Protein AF-A0AA43RI84-F1 (afdb_monomer)

Structure (mmCIF, N/CA/C/O backbone):
data_AF-A0AA43RI84-F1
#
_entry.id   AF-A0AA43RI84-F1
#
loop_
_atom_site.group_PDB
_atom_site.id
_atom_site.type_symbol
_atom_site.label_atom_id
_atom_site.label_alt_id
_atom_site.label_comp_id
_atom_site.label_asym_id
_atom_site.label_entity_id
_atom_site.label_seq_id
_atom_site.pdbx_PDB_ins_code
_atom_site.Cartn_x
_atom_site.Cartn_y
_atom_site.Cartn_z
_atom_site.occupancy
_atom_site.B_iso_or_equiv
_atom_site.auth_seq_id
_atom_site.auth_comp_id
_atom_site.auth_asym_id
_atom_site.auth_atom_id
_atom_site.pdbx_PDB_model_num
ATOM 1 N N . MET A 1 1 ? 3.627 -1.788 -40.029 1.00 39.25 1 MET A N 1
ATOM 2 C CA . MET A 1 1 ? 4.077 -0.434 -39.640 1.00 39.25 1 MET A CA 1
ATOM 3 C C . MET A 1 1 ? 4.377 -0.479 -38.153 1.00 39.25 1 MET A C 1
ATOM 5 O O . MET A 1 1 ? 3.466 -0.593 -37.350 1.00 39.25 1 MET A O 1
ATOM 9 N N . SER A 1 2 ? 5.664 -0.579 -37.826 1.00 38.97 2 SER A N 1
ATOM 10 C CA . SER A 1 2 ? 6.183 -0.839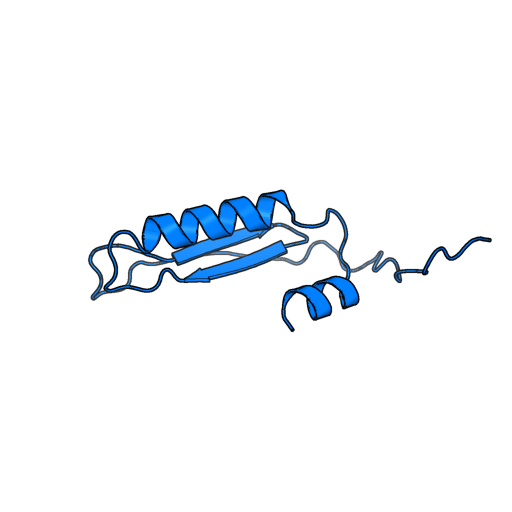 -36.482 1.00 38.97 2 SER A CA 1
ATOM 11 C C . SER A 1 2 ? 6.322 0.477 -35.722 1.00 38.97 2 SER A C 1
ATOM 13 O O . SER A 1 2 ? 7.005 1.381 -36.198 1.00 38.97 2 SER A O 1
ATOM 15 N N . LYS A 1 3 ? 5.698 0.584 -34.549 1.00 44.34 3 LYS A N 1
ATOM 16 C CA . LYS A 1 3 ? 6.070 1.570 -33.530 1.00 44.34 3 LYS A CA 1
ATOM 17 C C . LYS A 1 3 ? 6.403 0.813 -32.247 1.00 44.34 3 LYS A C 1
ATOM 19 O O . LYS A 1 3 ? 5.615 0.771 -31.316 1.00 44.34 3 LYS A O 1
ATOM 24 N N . HIS A 1 4 ? 7.569 0.173 -32.233 1.00 41.78 4 HIS A N 1
ATOM 25 C CA . HIS A 1 4 ? 8.201 -0.240 -30.983 1.00 41.78 4 HIS A CA 1
ATOM 26 C C . HIS A 1 4 ? 8.783 1.022 -30.342 1.00 41.78 4 HIS A C 1
ATOM 28 O O . HIS A 1 4 ? 9.860 1.480 -30.730 1.00 41.78 4 HIS A O 1
ATOM 34 N N . SER A 1 5 ? 8.018 1.627 -29.429 1.00 40.09 5 SER A N 1
ATOM 35 C CA . SER A 1 5 ? 8.516 2.698 -28.569 1.00 40.09 5 SER A CA 1
ATOM 36 C C . SER A 1 5 ? 9.666 2.135 -27.739 1.00 40.09 5 SER A C 1
ATOM 38 O O . SER A 1 5 ? 9.502 1.148 -27.017 1.00 40.09 5 SER A O 1
ATOM 40 N N . LYS A 1 6 ? 10.856 2.712 -27.913 1.00 48.59 6 LYS A N 1
ATOM 41 C CA . LYS A 1 6 ? 12.050 2.366 -27.144 1.00 48.59 6 LYS A CA 1
ATOM 42 C C . LYS A 1 6 ? 11.879 2.938 -25.738 1.00 48.59 6 LYS A C 1
ATOM 44 O O . LYS A 1 6 ? 12.398 4.013 -25.457 1.00 48.59 6 LYS A O 1
ATOM 49 N N . HIS A 1 7 ? 11.168 2.220 -24.873 1.00 48.53 7 HIS A N 1
ATOM 50 C CA . HIS A 1 7 ? 11.254 2.441 -23.434 1.00 48.53 7 HIS A CA 1
ATOM 51 C C . HIS A 1 7 ? 12.714 2.190 -23.072 1.00 48.53 7 HIS A C 1
ATOM 53 O O . HIS A 1 7 ? 13.262 1.116 -23.343 1.00 48.53 7 HIS A O 1
ATOM 59 N N . ALA A 1 8 ? 13.400 3.242 -22.633 1.00 47.25 8 ALA A N 1
ATOM 60 C CA . ALA A 1 8 ? 14.808 3.168 -22.305 1.00 47.25 8 ALA A CA 1
ATOM 61 C C . ALA A 1 8 ? 14.966 2.109 -21.214 1.00 47.25 8 ALA A C 1
ATOM 63 O O . ALA A 1 8 ? 14.571 2.327 -20.074 1.00 47.25 8 ALA A O 1
ATOM 64 N N . LYS A 1 9 ? 15.508 0.945 -21.584 1.00 48.28 9 LYS A N 1
ATOM 65 C CA . LYS A 1 9 ? 15.822 -0.134 -20.654 1.00 48.28 9 LYS A CA 1
ATOM 66 C C . LYS A 1 9 ? 16.743 0.473 -19.601 1.00 48.28 9 LYS A C 1
ATOM 68 O O . LYS A 1 9 ? 17.908 0.741 -19.901 1.00 48.28 9 LYS A O 1
ATOM 73 N N . ILE A 1 10 ? 16.237 0.741 -18.398 1.00 55.12 10 ILE A N 1
ATOM 74 C CA . ILE A 1 10 ? 17.058 1.188 -17.268 1.00 55.12 10 ILE A CA 1
ATOM 75 C C . ILE A 1 10 ? 17.846 -0.043 -16.812 1.00 55.12 10 ILE A C 1
ATOM 77 O O . ILE A 1 10 ? 17.560 -0.677 -15.807 1.00 55.12 10 ILE A O 1
ATOM 81 N N . SER A 1 11 ? 18.808 -0.470 -17.627 1.00 51.06 11 SER A N 1
ATOM 82 C CA . SER A 1 11 ? 19.440 -1.782 -17.529 1.00 51.06 11 SER A CA 1
ATOM 83 C C . SER A 1 11 ? 20.592 -1.821 -16.527 1.00 51.06 11 SER A C 1
ATOM 85 O O . SER A 1 11 ? 21.437 -2.712 -16.625 1.00 51.06 11 SER A O 1
ATOM 87 N N . ARG A 1 12 ? 20.720 -0.836 -15.622 1.00 51.00 12 ARG A N 1
ATOM 88 C CA . ARG A 1 12 ? 21.874 -0.789 -14.709 1.00 51.00 12 ARG A CA 1
ATOM 89 C C . ARG A 1 12 ? 21.775 0.135 -13.493 1.00 51.00 12 ARG A C 1
ATOM 91 O O . ARG A 1 12 ? 22.772 0.735 -13.106 1.00 51.00 12 ARG A O 1
ATOM 98 N N . LEU A 1 13 ? 20.621 0.217 -12.850 1.00 59.78 13 LEU A N 1
ATOM 99 C CA . LEU A 1 13 ? 20.617 0.482 -11.411 1.00 59.78 13 LEU A CA 1
ATOM 100 C C . LEU A 1 13 ? 20.439 -0.896 -10.773 1.00 59.78 13 LEU A C 1
ATOM 102 O O . LEU A 1 13 ? 19.524 -1.618 -11.157 1.00 59.78 13 LEU A O 1
ATOM 106 N N . GLY A 1 14 ? 21.375 -1.328 -9.921 1.00 65.94 14 GLY A N 1
ATOM 107 C CA . GLY A 1 14 ? 21.192 -2.573 -9.164 1.00 65.94 14 GLY A CA 1
ATOM 108 C C . GLY A 1 14 ? 19.864 -2.534 -8.404 1.00 65.94 14 GLY A C 1
ATOM 109 O O . GLY A 1 14 ? 19.312 -1.446 -8.224 1.00 65.94 14 GLY A O 1
ATOM 110 N N . GLU A 1 15 ? 19.341 -3.693 -7.985 1.00 72.38 15 GLU A N 1
ATOM 111 C CA . GLU A 1 15 ? 18.102 -3.706 -7.198 1.00 72.38 15 GLU A CA 1
ATOM 112 C C . GLU A 1 15 ? 18.220 -2.692 -6.049 1.00 72.38 15 GLU A C 1
ATOM 114 O O . GLU A 1 15 ? 19.208 -2.732 -5.305 1.00 72.38 15 GLU A O 1
ATOM 119 N N . PRO A 1 16 ? 17.294 -1.720 -5.950 1.00 80.56 16 PRO A N 1
ATOM 120 C CA . PRO A 1 16 ? 17.403 -0.689 -4.938 1.00 80.56 16 PRO A CA 1
ATOM 121 C C . PRO A 1 16 ? 17.329 -1.363 -3.572 1.00 80.56 16 PRO A C 1
ATOM 123 O O . PRO A 1 16 ? 16.437 -2.170 -3.321 1.00 80.56 16 PRO A O 1
ATOM 126 N N . ASN A 1 17 ? 18.253 -1.029 -2.673 1.00 89.81 17 ASN A N 1
ATOM 127 C CA . ASN A 1 17 ? 18.109 -1.442 -1.284 1.00 89.81 17 ASN A CA 1
ATOM 128 C C . ASN A 1 17 ? 16.843 -0.790 -0.729 1.00 89.81 17 ASN A C 1
ATOM 130 O O . ASN A 1 17 ? 16.746 0.437 -0.681 1.00 89.81 17 ASN A O 1
ATOM 134 N N . PHE A 1 18 ? 15.888 -1.610 -0.305 1.00 91.94 18 PHE A N 1
ATOM 135 C CA . PHE A 1 18 ? 14.640 -1.148 0.280 1.00 91.94 18 PHE A CA 1
ATOM 136 C C . PHE A 1 18 ? 14.398 -1.823 1.629 1.00 91.94 18 PHE A C 1
ATOM 138 O O . PHE A 1 18 ? 14.870 -2.925 1.904 1.00 91.94 18 PHE A O 1
ATOM 145 N N . GLY A 1 19 ? 13.638 -1.139 2.474 1.00 94.44 19 GLY A N 1
ATOM 146 C CA . GLY A 1 19 ? 13.102 -1.670 3.717 1.00 94.44 19 GLY A CA 1
ATOM 147 C C . GLY A 1 19 ? 11.654 -1.227 3.850 1.00 94.44 19 GLY A C 1
ATOM 148 O O . GLY A 1 19 ? 11.257 -0.213 3.279 1.00 94.44 19 GLY A O 1
ATOM 149 N N . SER A 1 20 ? 10.858 -1.990 4.589 1.00 95.38 20 SER A N 1
ATOM 150 C CA . SER A 1 20 ? 9.480 -1.620 4.891 1.00 95.38 20 SER A CA 1
ATOM 151 C C . SER A 1 20 ? 9.175 -1.889 6.356 1.00 95.38 20 SER A C 1
ATOM 153 O O . SER A 1 20 ? 9.742 -2.791 6.976 1.00 95.38 20 SER A O 1
ATOM 155 N N . ARG A 1 21 ? 8.308 -1.056 6.921 1.00 96.62 21 ARG A N 1
ATOM 156 C CA . ARG A 1 21 ? 7.750 -1.205 8.260 1.00 96.62 21 ARG A CA 1
ATOM 157 C C . ARG A 1 21 ? 6.421 -0.467 8.283 1.00 96.62 21 ARG A C 1
ATOM 159 O O . ARG A 1 21 ? 6.325 0.624 7.734 1.00 96.62 21 ARG A O 1
ATOM 166 N N . THR A 1 22 ? 5.441 -1.049 8.954 1.00 96.25 22 THR A N 1
ATOM 167 C CA . THR A 1 22 ? 4.198 -0.374 9.327 1.00 96.25 22 THR A CA 1
ATOM 168 C C . THR A 1 22 ? 3.993 -0.516 10.835 1.00 96.25 22 THR A C 1
ATOM 170 O O . THR A 1 22 ? 4.565 -1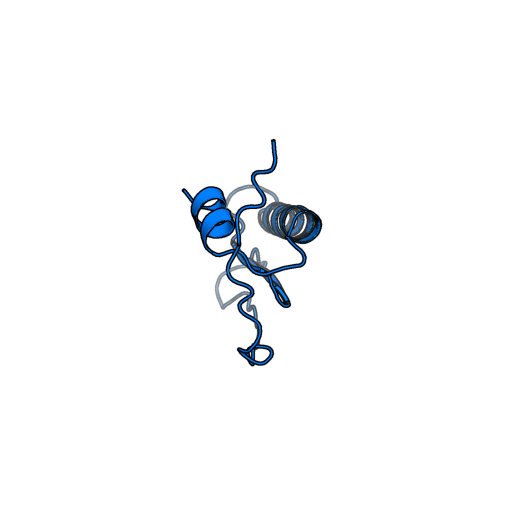.417 11.458 1.00 96.25 22 THR A O 1
ATOM 173 N N . ASP A 1 23 ? 3.266 0.418 11.435 1.00 96.19 23 ASP A N 1
ATOM 174 C CA . ASP A 1 23 ? 3.032 0.497 12.872 1.00 96.19 23 ASP A CA 1
ATOM 175 C C . ASP A 1 23 ? 1.661 1.136 13.115 1.00 96.19 23 ASP A C 1
ATOM 177 O O . ASP A 1 23 ? 1.336 2.160 12.524 1.00 96.19 23 ASP A O 1
ATOM 181 N N . ILE A 1 24 ? 0.873 0.545 14.008 1.00 95.12 24 ILE A N 1
ATOM 182 C CA . ILE A 1 24 ? -0.453 1.048 14.391 1.00 95.12 24 ILE A CA 1
ATOM 183 C C . ILE A 1 24 ? -0.401 2.430 15.069 1.00 95.12 24 ILE A C 1
ATOM 185 O O . ILE A 1 24 ? -1.376 3.189 15.066 1.00 95.12 24 ILE A O 1
ATOM 189 N N . GLY A 1 25 ? 0.738 2.780 15.667 1.00 94.44 25 GLY A N 1
ATOM 190 C CA . GLY A 1 25 ? 0.884 3.970 16.486 1.00 94.44 25 GLY A CA 1
ATOM 191 C C . GLY A 1 25 ? 0.267 3.804 17.877 1.00 94.44 25 GLY A C 1
ATOM 192 O O . GLY A 1 25 ? 0.114 2.707 18.401 1.00 94.44 25 GLY A O 1
ATOM 193 N N . ARG A 1 26 ? -0.035 4.928 18.537 1.00 95.25 26 ARG A N 1
ATOM 194 C CA . ARG A 1 26 ? -0.426 4.952 19.965 1.00 95.25 26 ARG A CA 1
ATOM 195 C C . ARG A 1 26 ? -1.910 5.208 20.225 1.00 95.25 26 ARG A C 1
ATOM 197 O O . ARG A 1 26 ? -2.316 5.210 21.380 1.00 95.25 26 ARG A O 1
ATOM 204 N N . VAL A 1 27 ? -2.673 5.528 19.181 1.00 93.06 27 VAL A N 1
ATOM 205 C CA . VAL A 1 27 ? -4.036 6.078 19.304 1.00 93.06 27 VAL A CA 1
ATOM 206 C C . VAL A 1 27 ? -5.077 5.195 18.626 1.00 93.06 27 VAL A C 1
ATOM 208 O O . VAL A 1 27 ? -6.184 5.081 19.139 1.00 93.06 27 VAL A O 1
ATOM 211 N N . ARG A 1 28 ? -4.744 4.584 17.482 1.00 88.62 28 ARG A N 1
ATOM 212 C CA . ARG A 1 28 ? -5.676 3.722 16.750 1.00 88.62 28 ARG A CA 1
ATOM 213 C C . ARG A 1 28 ? -5.772 2.344 17.399 1.00 88.62 28 ARG A C 1
ATOM 215 O O . ARG A 1 28 ? -4.802 1.858 17.974 1.00 88.62 28 ARG A O 1
ATOM 222 N N . GLU A 1 29 ? -6.938 1.718 17.267 1.00 89.12 29 GLU A N 1
ATOM 223 C CA . GLU A 1 29 ? -7.173 0.338 17.713 1.00 89.12 29 GLU A CA 1
ATOM 224 C C . GLU A 1 29 ? -6.673 -0.692 16.699 1.00 89.12 29 GLU A C 1
ATOM 226 O O . GLU A 1 29 ? -6.231 -1.776 17.089 1.00 89.12 29 GLU A O 1
ATOM 231 N N . HIS A 1 30 ? -6.688 -0.342 15.408 1.00 89.94 30 HIS A N 1
ATOM 232 C CA . HIS A 1 30 ? -6.238 -1.185 14.301 1.00 89.94 30 HIS A CA 1
ATOM 233 C C . HIS A 1 30 ? -5.327 -0.401 13.352 1.00 89.94 30 HIS A C 1
ATOM 235 O O . HIS A 1 30 ? -5.400 0.827 13.266 1.00 89.94 30 HIS A O 1
ATOM 241 N N . ASN A 1 31 ? -4.441 -1.126 12.669 1.00 93.31 31 ASN A N 1
ATOM 242 C CA . ASN A 1 31 ? -3.607 -0.564 11.617 1.00 93.31 31 ASN A CA 1
ATOM 243 C C . ASN A 1 31 ? -4.337 -0.704 10.280 1.00 93.31 31 ASN A C 1
ATOM 245 O O . ASN A 1 31 ? -4.631 -1.822 9.863 1.00 93.31 31 ASN A O 1
ATOM 249 N N . GLU A 1 32 ? -4.620 0.421 9.637 1.00 95.00 32 GLU A N 1
ATOM 250 C CA . GLU A 1 32 ? -5.318 0.479 8.351 1.00 95.00 32 GLU A CA 1
ATOM 251 C C . GLU A 1 32 ? -4.336 0.660 7.180 1.00 95.00 32 GLU A C 1
ATOM 253 O O . GLU A 1 32 ? -4.763 0.785 6.035 1.00 95.00 32 GLU A O 1
ATOM 258 N N . ASP A 1 33 ? -3.026 0.613 7.442 1.00 95.56 33 ASP A N 1
ATOM 259 C CA . ASP A 1 33 ? -1.983 0.699 6.425 1.00 95.56 33 ASP A CA 1
ATOM 260 C C . ASP A 1 33 ? -1.686 -0.673 5.799 1.00 95.56 33 ASP A C 1
ATOM 262 O O . ASP A 1 33 ? -1.456 -1.668 6.490 1.00 95.56 33 ASP A O 1
ATOM 266 N N . SER A 1 34 ? -1.560 -0.700 4.474 1.00 97.06 34 SER A N 1
ATOM 267 C CA . SER A 1 34 ? -1.004 -1.818 3.706 1.00 97.06 34 SER A CA 1
ATOM 268 C C . SER A 1 34 ? 0.154 -1.342 2.828 1.00 97.06 34 SER A C 1
ATOM 270 O O . SER A 1 34 ? 0.224 -0.176 2.442 1.00 97.06 34 SER A O 1
ATOM 272 N N . LEU A 1 35 ? 1.090 -2.235 2.494 1.00 97.44 35 LEU A N 1
ATOM 273 C CA . LEU A 1 35 ? 2.266 -1.885 1.693 1.00 97.44 35 LEU A CA 1
ATOM 274 C C . LEU A 1 35 ? 2.619 -2.953 0.660 1.00 97.44 35 LEU A C 1
ATOM 276 O O . LEU A 1 35 ? 2.443 -4.148 0.884 1.00 97.44 35 LEU A O 1
ATOM 280 N N . VAL A 1 36 ? 3.185 -2.501 -0.456 1.00 96.12 36 VAL A N 1
ATOM 281 C CA . VAL A 1 36 ? 3.918 -3.328 -1.416 1.00 96.12 36 VAL A CA 1
ATOM 282 C C . VAL A 1 36 ? 5.344 -2.801 -1.438 1.00 96.12 36 VAL A C 1
ATOM 284 O O . VAL A 1 36 ? 5.570 -1.629 -1.726 1.00 96.12 36 VAL A O 1
ATOM 287 N N . ALA A 1 37 ? 6.310 -3.653 -1.108 1.00 94.31 37 ALA A N 1
ATOM 288 C CA . ALA A 1 37 ? 7.726 -3.308 -1.119 1.00 94.31 37 ALA A CA 1
ATOM 289 C C . ALA A 1 37 ? 8.488 -4.361 -1.925 1.00 94.31 37 ALA A C 1
ATOM 291 O O . ALA A 1 37 ? 9.129 -5.245 -1.360 1.00 94.31 37 ALA A O 1
ATOM 292 N N . LYS A 1 38 ? 8.344 -4.326 -3.253 1.00 90.38 38 LYS A N 1
ATOM 293 C CA . LYS A 1 38 ? 8.998 -5.274 -4.159 1.00 90.38 38 LYS A CA 1
ATOM 294 C C . LYS A 1 38 ? 9.190 -4.642 -5.536 1.00 90.38 38 LYS A C 1
ATOM 296 O O . LYS A 1 38 ? 8.220 -4.234 -6.155 1.00 90.38 38 LYS A O 1
ATOM 301 N N . ASN A 1 39 ? 10.416 -4.656 -6.056 1.00 87.88 39 ASN A N 1
ATOM 302 C CA . ASN A 1 39 ? 10.722 -4.192 -7.414 1.00 87.88 39 ASN A CA 1
ATOM 303 C C . ASN A 1 39 ? 9.764 -4.835 -8.451 1.00 87.88 39 ASN A C 1
ATOM 305 O O . ASN A 1 39 ? 9.592 -6.060 -8.401 1.00 87.88 39 ASN A O 1
ATOM 309 N N . PRO A 1 40 ? 9.140 -4.067 -9.368 1.00 89.50 40 PRO A N 1
ATOM 310 C CA . PRO A 1 40 ? 9.264 -2.614 -9.583 1.00 89.50 40 PRO A CA 1
ATOM 311 C C . PRO A 1 40 ? 8.273 -1.721 -8.833 1.00 89.50 40 PRO A C 1
ATOM 313 O O . PRO A 1 40 ? 8.342 -0.500 -8.971 1.00 89.50 40 PRO A O 1
ATOM 316 N N . LEU A 1 41 ? 7.376 -2.285 -8.026 1.00 90.00 41 LEU A N 1
ATOM 317 C CA . LEU A 1 41 ? 6.336 -1.536 -7.330 1.00 90.00 41 LEU A CA 1
ATOM 318 C C . LEU A 1 41 ? 6.657 -1.323 -5.844 1.00 90.00 41 LEU A C 1
ATOM 320 O O . LEU A 1 41 ? 6.732 -2.253 -5.039 1.00 90.00 41 LEU A O 1
ATOM 324 N N . TYR A 1 42 ? 6.736 -0.055 -5.458 1.00 92.88 42 TYR A N 1
ATOM 325 C CA . TYR A 1 42 ? 6.822 0.367 -4.065 1.00 92.88 42 TYR A CA 1
ATOM 326 C C . TYR A 1 42 ? 5.657 1.309 -3.778 1.00 92.88 42 TYR A C 1
ATOM 328 O O . TYR A 1 42 ? 5.592 2.392 -4.355 1.00 92.88 42 TYR A O 1
ATOM 336 N N . ALA A 1 43 ? 4.717 0.886 -2.934 1.00 94.12 43 ALA A N 1
ATOM 337 C CA . ALA A 1 43 ? 3.476 1.616 -2.693 1.00 94.12 43 ALA A CA 1
ATOM 338 C C . ALA A 1 43 ? 2.973 1.434 -1.256 1.00 94.12 43 ALA A C 1
ATOM 340 O O . ALA A 1 43 ? 3.160 0.378 -0.649 1.00 94.12 43 ALA A O 1
ATOM 341 N N . VAL A 1 44 ? 2.307 2.468 -0.741 1.00 96.25 44 VAL A N 1
ATOM 342 C CA . VAL A 1 44 ? 1.612 2.477 0.552 1.00 96.25 44 VAL A CA 1
ATOM 343 C C . VAL A 1 44 ? 0.138 2.762 0.295 1.00 96.25 44 VAL A C 1
ATOM 345 O O . VAL A 1 44 ? -0.197 3.600 -0.540 1.00 96.25 44 VAL A O 1
ATOM 348 N N . PHE A 1 45 ? -0.724 2.052 1.011 1.00 95.69 45 PHE A N 1
ATOM 349 C CA . PHE A 1 45 ? -2.173 2.133 0.916 1.00 95.69 45 PHE A CA 1
ATOM 350 C C . PHE A 1 45 ? -2.707 2.467 2.310 1.00 95.69 45 PHE A C 1
ATOM 352 O O . PHE A 1 45 ? -2.610 1.634 3.205 1.00 95.69 45 PHE A O 1
ATOM 359 N N . ASP A 1 46 ? -3.227 3.680 2.489 1.00 94.06 46 ASP A N 1
ATOM 360 C CA . ASP A 1 46 ? -3.796 4.171 3.753 1.00 94.06 46 ASP A CA 1
ATOM 361 C C . ASP A 1 46 ? -5.320 3.991 3.712 1.00 94.06 46 ASP A C 1
ATOM 363 O O . ASP A 1 46 ? -6.009 4.563 2.858 1.00 94.06 46 ASP A O 1
ATOM 367 N N . GLY A 1 47 ? -5.838 3.122 4.578 1.00 92.69 47 GLY A N 1
ATOM 368 C CA . GLY A 1 47 ? -7.269 2.931 4.747 1.00 92.69 47 GLY A CA 1
ATOM 369 C C . GLY A 1 47 ? -7.888 4.134 5.453 1.00 92.69 47 GLY A C 1
ATOM 370 O O . GLY A 1 47 ? -7.492 4.501 6.553 1.00 92.69 47 GLY A O 1
ATOM 371 N N . MET A 1 48 ? -8.898 4.748 4.836 1.00 82.69 48 MET A N 1
ATOM 372 C CA . MET A 1 48 ? -9.547 5.929 5.407 1.00 82.69 48 MET A CA 1
ATOM 373 C C . MET A 1 48 ? -10.334 5.559 6.677 1.00 82.69 48 MET A C 1
ATOM 375 O O . MET A 1 48 ? -11.462 5.068 6.593 1.00 82.69 48 MET A O 1
ATOM 379 N N . GLY A 1 49 ? -9.748 5.809 7.848 1.00 70.75 49 GLY A N 1
ATOM 380 C CA . GLY A 1 49 ? -10.388 5.552 9.137 1.00 70.75 49 GLY A CA 1
ATOM 381 C C . GLY A 1 49 ? -11.721 6.284 9.333 1.00 70.75 49 GLY A C 1
ATOM 382 O O . GLY A 1 49 ? -11.987 7.333 8.744 1.00 70.75 49 GLY A O 1
ATOM 383 N N . GLY A 1 50 ? -12.584 5.730 10.187 1.00 66.44 50 GLY A N 1
ATOM 384 C CA . GLY A 1 50 ? -13.922 6.272 10.471 1.00 66.44 50 GLY A CA 1
ATOM 385 C C . GLY A 1 50 ? -15.044 5.724 9.578 1.00 66.44 50 GLY A C 1
ATOM 386 O O . GLY A 1 50 ? -16.217 5.943 9.879 1.00 66.44 50 GLY A O 1
ATOM 3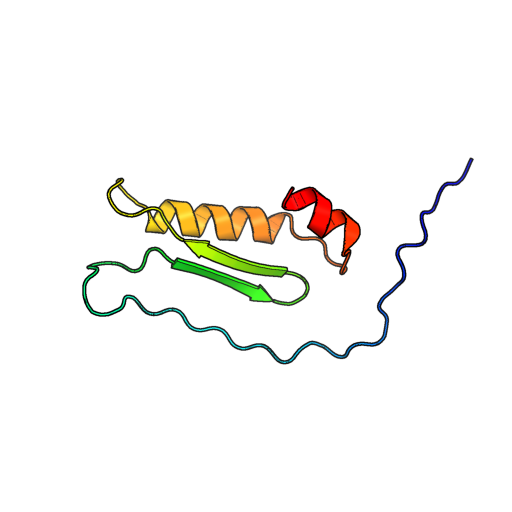87 N N . HIS A 1 51 ? -14.707 4.958 8.538 1.00 61.53 51 HIS A N 1
ATOM 388 C CA . HIS A 1 51 ? -15.625 4.058 7.838 1.00 61.53 51 HIS A CA 1
ATOM 389 C C . HIS A 1 51 ? -15.376 2.612 8.289 1.00 61.53 51 HIS A C 1
ATOM 391 O O . HIS A 1 51 ? -14.276 2.273 8.715 1.00 61.53 51 HIS A O 1
ATOM 397 N N . ALA A 1 52 ? -16.393 1.747 8.231 1.00 67.69 52 ALA A N 1
ATOM 398 C CA . ALA A 1 52 ? -16.198 0.338 8.559 1.00 67.69 52 ALA A CA 1
ATOM 399 C C . ALA A 1 52 ? -15.177 -0.290 7.591 1.00 67.69 52 ALA A C 1
ATOM 401 O O . ALA A 1 52 ? -15.368 -0.212 6.377 1.00 67.69 52 ALA A O 1
ATOM 402 N N . ALA A 1 53 ? -14.158 -0.948 8.149 1.00 82.94 53 ALA A N 1
ATOM 403 C CA . ALA A 1 53 ? -13.192 -1.791 7.449 1.00 82.94 53 ALA A CA 1
ATOM 404 C C . ALA A 1 53 ? -12.143 -1.065 6.569 1.00 82.94 53 ALA A C 1
ATOM 406 O O . ALA A 1 53 ? -11.877 -1.489 5.438 1.00 82.94 53 ALA A O 1
ATOM 407 N N . GLY A 1 54 ? -11.531 0.018 7.067 1.00 89.06 54 GLY A N 1
ATOM 408 C CA . GLY 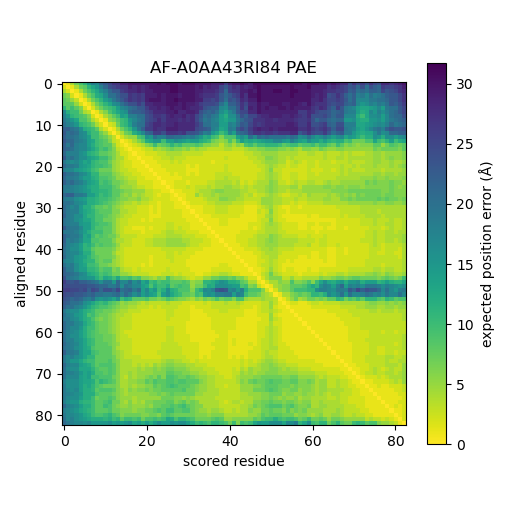A 1 54 ? -10.427 0.708 6.383 1.00 89.06 54 GLY A CA 1
ATOM 409 C C . GLY A 1 54 ? -9.222 -0.205 6.119 1.00 89.06 54 GLY A C 1
ATOM 410 O O . GLY A 1 54 ? -8.618 -0.145 5.048 1.00 89.06 54 GLY A O 1
ATOM 411 N N . GLU A 1 55 ? -8.953 -1.135 7.032 1.00 91.69 55 GLU A N 1
ATOM 412 C CA . GLU A 1 55 ? -7.948 -2.189 6.899 1.00 91.69 55 GLU A CA 1
ATOM 413 C C . GLU A 1 55 ? -8.243 -3.143 5.735 1.00 91.69 55 GLU A C 1
ATOM 415 O O . GLU A 1 55 ? -7.342 -3.523 4.988 1.00 91.69 55 GLU A O 1
ATOM 420 N N . VAL A 1 56 ? -9.517 -3.484 5.514 1.00 93.31 56 VAL A N 1
ATOM 421 C CA . VAL A 1 56 ? -9.921 -4.344 4.393 1.00 93.31 56 VAL A CA 1
ATOM 422 C C . VAL A 1 56 ? -9.788 -3.587 3.076 1.00 93.31 56 VAL A C 1
ATOM 424 O O . VAL A 1 56 ? -9.341 -4.149 2.075 1.00 93.31 56 VAL A O 1
ATOM 427 N N . ALA A 1 57 ? -10.155 -2.304 3.062 1.00 93.75 57 ALA A N 1
ATOM 428 C CA . ALA A 1 57 ? -10.027 -1.469 1.876 1.00 93.75 57 ALA A CA 1
ATOM 429 C C . ALA A 1 57 ? -8.561 -1.328 1.432 1.00 93.75 57 ALA A C 1
ATOM 431 O O . ALA A 1 57 ? -8.262 -1.538 0.251 1.00 93.75 57 ALA A O 1
ATOM 432 N N . SER A 1 58 ? -7.644 -1.028 2.357 1.00 95.44 58 SER A N 1
ATOM 433 C CA . SER A 1 58 ? -6.218 -0.905 2.034 1.00 95.44 58 SER A CA 1
ATOM 434 C C . SER A 1 58 ? -5.599 -2.244 1.624 1.00 95.44 58 SER A C 1
ATOM 436 O O . SER A 1 58 ? -4.820 -2.294 0.666 1.00 95.44 58 SER A O 1
ATOM 438 N N . GLU A 1 59 ? -6.008 -3.349 2.257 1.00 95.81 59 GLU A N 1
ATOM 439 C CA . GLU A 1 59 ? -5.567 -4.692 1.881 1.00 95.81 59 GLU A CA 1
ATOM 440 C C . GLU A 1 59 ? -6.007 -5.044 0.450 1.00 95.81 59 GLU A C 1
ATOM 442 O O . GLU A 1 59 ? -5.187 -5.489 -0.359 1.00 95.81 59 GLU A O 1
ATOM 447 N N . ILE A 1 60 ? -7.276 -4.809 0.099 1.00 96.31 60 ILE A N 1
ATOM 448 C CA . ILE A 1 60 ? -7.794 -5.049 -1.256 1.00 96.31 60 ILE A CA 1
ATOM 449 C C . ILE A 1 60 ? -7.040 -4.192 -2.274 1.00 96.31 60 ILE A C 1
ATOM 451 O O . ILE A 1 60 ? -6.596 -4.718 -3.298 1.00 96.31 60 ILE A O 1
ATOM 455 N N . ALA A 1 61 ? -6.860 -2.900 -1.992 1.00 95.94 61 ALA A N 1
ATOM 456 C CA . ALA A 1 61 ? -6.152 -1.992 -2.887 1.00 95.94 61 ALA A CA 1
ATOM 457 C C . ALA A 1 61 ? -4.722 -2.483 -3.158 1.00 95.94 61 ALA A C 1
ATOM 459 O O . ALA A 1 61 ? -4.323 -2.605 -4.318 1.00 95.94 61 ALA A O 1
ATOM 460 N N . SER A 1 62 ? -3.989 -2.866 -2.106 1.0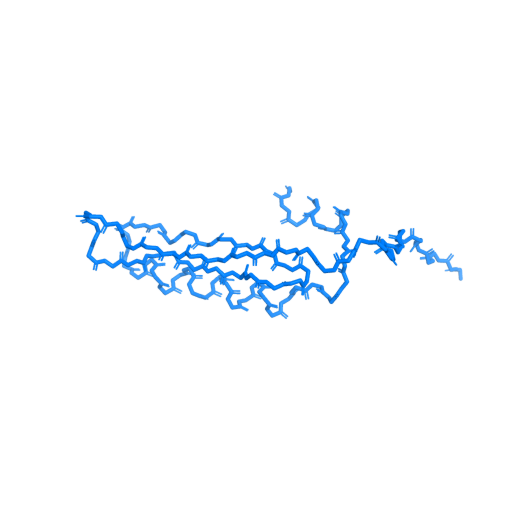0 97.06 62 SER A N 1
ATOM 461 C CA . SER A 1 62 ? -2.623 -3.376 -2.244 1.00 97.06 62 SER A CA 1
ATOM 462 C C . SER A 1 62 ? -2.545 -4.638 -3.107 1.00 97.06 62 SER A C 1
ATOM 464 O O . SER A 1 62 ? -1.713 -4.713 -4.013 1.00 97.06 62 SER A O 1
ATOM 466 N N . LYS A 1 63 ? -3.452 -5.603 -2.900 1.00 97.44 63 LYS A N 1
ATOM 467 C CA . LYS A 1 63 ? -3.501 -6.855 -3.670 1.00 97.44 63 LYS A CA 1
ATOM 468 C C . LYS A 1 63 ? -3.822 -6.613 -5.139 1.00 97.44 63 LYS A C 1
ATOM 470 O O . LYS A 1 63 ? -3.176 -7.195 -6.008 1.00 97.44 63 LYS A O 1
ATOM 475 N N . VAL A 1 64 ? -4.812 -5.767 -5.421 1.00 96.88 64 VAL A N 1
ATOM 476 C CA . VAL A 1 64 ? -5.248 -5.481 -6.792 1.00 96.88 64 VAL A CA 1
ATOM 477 C C . VAL A 1 64 ? -4.154 -4.749 -7.559 1.00 96.88 64 VAL A C 1
ATOM 479 O O . VAL A 1 64 ? -3.829 -5.156 -8.673 1.00 96.88 64 VAL A O 1
ATOM 482 N N . VAL A 1 65 ? -3.547 -3.720 -6.964 1.00 94.81 65 VAL A N 1
ATOM 483 C CA . VAL A 1 65 ? -2.470 -2.966 -7.618 1.00 94.81 65 VAL A CA 1
ATOM 484 C C . VAL A 1 65 ? -1.236 -3.845 -7.819 1.00 94.81 65 VAL A C 1
ATOM 486 O O . VAL A 1 65 ? -0.682 -3.855 -8.913 1.00 94.81 65 VAL A O 1
ATOM 489 N N . ALA A 1 66 ? -0.846 -4.657 -6.830 1.00 94.62 66 ALA A N 1
ATOM 490 C CA . ALA A 1 66 ? 0.263 -5.600 -6.983 1.00 94.62 66 ALA A CA 1
ATOM 491 C C . ALA A 1 66 ? 0.027 -6.629 -8.101 1.00 94.62 66 ALA A C 1
ATOM 493 O O . ALA A 1 66 ? 0.962 -6.969 -8.819 1.00 94.62 66 ALA A O 1
ATOM 494 N N . ALA A 1 67 ? -1.210 -7.107 -8.275 1.00 95.38 67 ALA A N 1
ATOM 495 C CA . ALA A 1 67 ? -1.554 -8.068 -9.323 1.00 95.38 67 ALA A CA 1
ATOM 496 C C . ALA A 1 67 ? -1.499 -7.481 -10.746 1.00 95.38 67 ALA A C 1
ATOM 498 O O . ALA A 1 67 ? -1.365 -8.237 -11.704 1.00 95.38 67 ALA A O 1
ATOM 499 N N . HIS A 1 68 ? -1.600 -6.155 -10.884 1.00 92.38 68 HIS A N 1
ATOM 500 C CA . HIS A 1 68 ? -1.553 -5.447 -12.170 1.00 92.38 68 HIS A CA 1
ATOM 501 C C . HIS A 1 68 ? -0.259 -4.647 -12.362 1.00 92.38 68 HIS A C 1
ATOM 503 O O . HIS A 1 68 ? -0.119 -3.931 -13.354 1.00 92.38 68 HIS A O 1
ATOM 509 N N . ALA A 1 69 ? 0.679 -4.747 -11.419 1.00 90.31 69 ALA A N 1
ATOM 510 C CA . ALA A 1 69 ? 1.964 -4.080 -11.517 1.00 90.31 69 ALA A CA 1
ATOM 511 C C . ALA A 1 69 ? 2.743 -4.612 -12.733 1.00 90.31 69 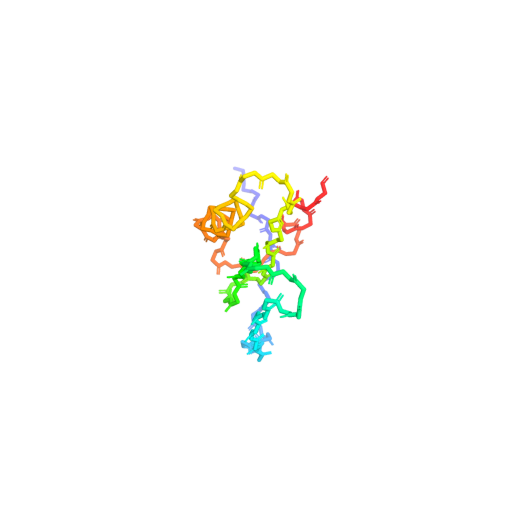ALA A C 1
ATOM 513 O O . ALA A 1 69 ? 2.739 -5.822 -12.978 1.00 90.31 69 ALA A O 1
ATOM 514 N N . PRO A 1 70 ? 3.429 -3.740 -13.490 1.00 88.56 70 PRO A N 1
ATOM 515 C CA . PRO A 1 70 ? 4.280 -4.186 -14.582 1.00 88.56 70 PRO A CA 1
ATOM 516 C C . PRO A 1 70 ? 5.456 -5.008 -14.038 1.00 88.56 70 PRO A C 1
ATOM 518 O O . PRO A 1 70 ? 5.897 -4.810 -12.908 1.00 88.56 70 PRO A O 1
ATOM 521 N N . GLU A 1 71 ? 5.994 -5.919 -14.849 1.00 87.38 71 GLU A N 1
ATOM 522 C CA . GLU A 1 71 ? 7.211 -6.665 -14.488 1.00 87.38 71 GLU A CA 1
ATOM 523 C C . GLU A 1 71 ? 8.487 -5.832 -14.687 1.00 87.38 71 GLU A C 1
ATOM 525 O O . GLU A 1 71 ? 9.513 -6.099 -14.062 1.00 87.38 71 GLU A O 1
ATOM 530 N N . GLU A 1 72 ? 8.420 -4.802 -15.536 1.00 87.44 72 GLU A N 1
ATOM 531 C CA . GLU A 1 72 ? 9.528 -3.900 -15.843 1.00 87.44 72 GLU A CA 1
ATOM 532 C C . GLU A 1 72 ? 9.229 -2.463 -15.392 1.00 87.44 72 GLU A C 1
ATOM 534 O O . GLU A 1 72 ? 8.080 -2.025 -15.328 1.00 87.44 72 GLU A O 1
ATOM 539 N N . LEU A 1 73 ? 10.291 -1.715 -15.088 1.00 85.31 73 LEU A N 1
ATOM 540 C CA . LEU A 1 73 ? 10.206 -0.304 -14.715 1.00 85.31 73 LEU A CA 1
ATOM 541 C C . LEU A 1 73 ? 9.870 0.563 -15.933 1.00 85.31 73 LEU A C 1
ATOM 543 O O . LEU A 1 73 ? 10.618 0.574 -16.912 1.00 85.31 73 LEU A O 1
ATOM 547 N N . ASP A 1 74 ? 8.815 1.364 -15.812 1.00 86.38 74 ASP A N 1
ATOM 548 C CA . ASP A 1 74 ? 8.423 2.362 -16.805 1.00 86.38 74 ASP A CA 1
ATOM 549 C C . ASP A 1 74 ? 7.961 3.653 -16.114 1.00 86.38 74 ASP A C 1
ATOM 551 O O . ASP A 1 74 ? 6.912 3.710 -15.471 1.00 86.38 74 ASP A O 1
ATOM 555 N N . ALA A 1 75 ? 8.778 4.700 -16.235 1.00 84.31 75 ALA A N 1
ATOM 556 C CA . ALA A 1 75 ? 8.512 5.990 -15.612 1.00 84.31 75 A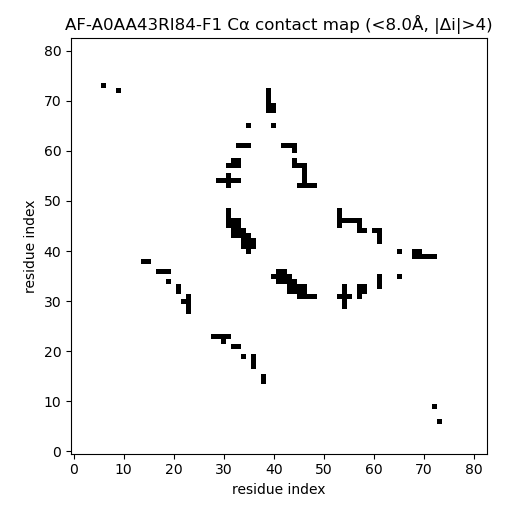LA A CA 1
ATOM 557 C C . ALA A 1 75 ? 7.357 6.756 -16.280 1.00 84.31 75 ALA A C 1
ATOM 559 O O . ALA A 1 75 ? 6.673 7.521 -15.602 1.00 84.31 75 ALA A O 1
ATOM 560 N N . GLU A 1 76 ? 7.134 6.570 -17.584 1.00 87.44 76 GLU A N 1
ATOM 561 C CA . GLU A 1 76 ? 6.053 7.248 -18.303 1.00 87.44 76 GLU A CA 1
ATOM 562 C C . GLU A 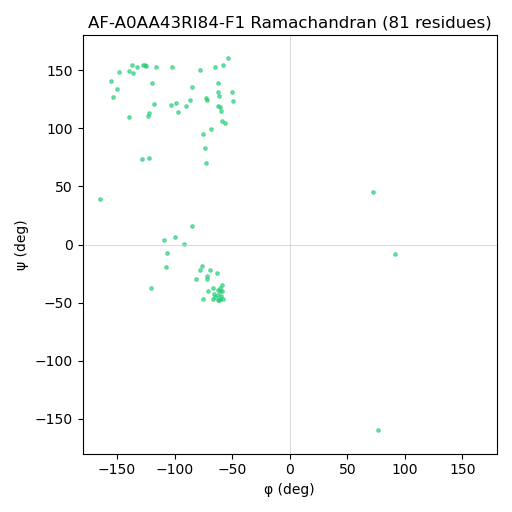1 76 ? 4.710 6.609 -17.952 1.00 87.44 76 GLU A C 1
ATOM 564 O O . GLU A 1 76 ? 3.779 7.317 -17.563 1.00 87.44 76 GLU A O 1
ATOM 569 N N . ALA A 1 77 ? 4.638 5.274 -17.987 1.00 86.62 77 ALA A N 1
ATOM 570 C CA . ALA A 1 77 ? 3.446 4.542 -17.570 1.00 86.62 77 ALA A CA 1
ATOM 571 C C . ALA A 1 77 ? 3.099 4.801 -16.095 1.00 86.62 77 ALA A C 1
ATOM 573 O O . ALA A 1 77 ? 1.931 4.999 -15.764 1.00 86.62 77 ALA A O 1
ATOM 574 N N . LEU A 1 78 ? 4.101 4.873 -15.207 1.00 85.00 78 LEU A N 1
ATOM 575 C CA . LEU A 1 78 ? 3.878 5.248 -13.808 1.00 85.00 78 LEU A CA 1
ATOM 576 C C . LEU A 1 78 ? 3.316 6.671 -13.686 1.00 85.00 78 LEU A C 1
ATOM 578 O O . LEU A 1 78 ? 2.384 6.892 -12.918 1.00 85.00 78 LEU A O 1
ATOM 582 N N . GLY A 1 79 ? 3.851 7.627 -14.453 1.00 86.25 79 GLY A N 1
ATOM 583 C CA . GLY A 1 79 ? 3.335 8.996 -14.488 1.00 86.25 79 GLY A CA 1
ATOM 584 C C . GLY A 1 79 ? 1.867 9.063 -14.917 1.00 86.25 79 GLY A C 1
ATOM 585 O O . GLY A 1 79 ? 1.097 9.804 -14.319 1.00 86.25 79 GLY A O 1
ATOM 586 N N . GLN A 1 80 ? 1.465 8.248 -15.897 1.00 88.81 80 GLN A N 1
ATOM 587 C CA . GLN A 1 80 ? 0.072 8.141 -16.352 1.00 88.81 80 GLN A CA 1
ATOM 588 C C . GLN A 1 80 ? -0.850 7.431 -15.354 1.00 88.81 80 GLN A C 1
ATOM 590 O O . GLN A 1 80 ? -2.049 7.668 -15.359 1.00 88.81 80 GLN A O 1
ATOM 595 N N . ALA A 1 81 ? -0.321 6.537 -14.517 1.00 83.88 81 ALA A N 1
ATOM 596 C CA . ALA A 1 81 ? -1.122 5.809 -13.534 1.00 83.88 81 ALA A CA 1
ATOM 597 C C . ALA A 1 81 ? -1.502 6.663 -12.310 1.00 83.88 81 ALA A C 1
ATOM 599 O O . ALA A 1 81 ? -2.408 6.294 -11.564 1.00 83.88 81 ALA A O 1
ATOM 600 N N . VAL A 1 82 ? -0.790 7.771 -12.080 1.00 80.38 82 VAL A N 1
ATOM 601 C CA . VAL A 1 82 ? -0.938 8.630 -10.892 1.00 80.38 82 VAL A CA 1
ATOM 602 C C . VAL A 1 82 ? -1.625 9.969 -11.213 1.00 80.38 82 VAL A C 1
ATOM 604 O O . VAL A 1 82 ? -2.138 10.611 -10.296 1.00 80.38 82 VAL A O 1
ATOM 607 N N . LEU A 1 83 ? -1.644 10.389 -12.486 1.00 64.19 83 LEU A N 1
ATOM 608 C CA . LEU A 1 83 ? -2.205 11.660 -12.977 1.00 64.19 83 LEU A CA 1
ATOM 609 C C . LEU A 1 83 ? -3.489 11.448 -13.783 1.00 64.19 83 LEU A C 1
ATOM 611 O O . LEU A 1 83 ? -4.420 12.264 -13.599 1.00 64.19 83 LEU A O 1
#

Mean predicted aligned error: 8.26 Å

Foldseek 3Di:
DDDPPCQPQPPDDPDDDDDDDDDCDDPDPDALKDFDDDPPDGDIFHQDPPDPCSNVVSVVVRVVCVVVPDPGDGPVVVVVVVD

pLDDT: mean 82.6, std 17.34, range [38.97, 97.44]

Secondary structure (DSSP, 8-state):
----------TTSPPPP-------TTT-SS--EEEEEETTEEEEEE--TTSTTHHHHHHHHHHHHHHH--SS--HHHHHHHH-

Sequence (83 aa):
MSKHSKHAKISRLGEPNFGSRTDIGRVREHNEDSLVAKNPLYAVFDGMGGHAAGEVASEIASKVVAAHAPEELDAEALGQAVL

Solvent-accessible surface area (backbone atoms only — not comparable to full-atom values): 5574 Å² total; per-residue (Å²): 139,87,80,82,76,80,73,74,75,80,85,77,71,73,84,76,91,78,85,86,86,87,78,51,72,92,80,54,94,63,58,25,69,28,72,42,87,47,93,65,50,74,49,77,29,77,22,66,75,96,50,92,57,19,41,56,53,10,46,51,51,43,53,55,52,62,74,68,52,62,90,64,83,51,72,66,62,52,52,62,74,77,108

InterPro domains:
  IPR036457 PPM-type phosphatase-like domain superfamily [G3DSA:3.60.40.10] (16-83)
  IPR036457 PPM-type phosphatase-like domain superfamily [SSF81606] (17-74)

Nearest PDB structures (foldseek):
  5xy3-assembly1_U  TM=3.143E-01  e=7.365E+00  Trichomonas vaginalis

Organism: NCBI:txid1944646

Radius of g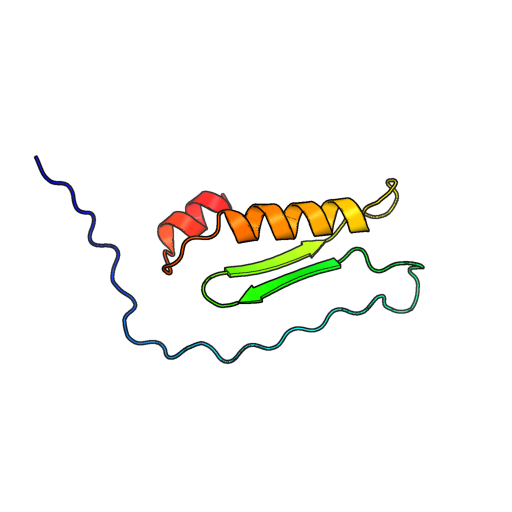yration: 16.57 Å; Cα contacts (8 Å, |Δi|>4): 76; chains: 1; bounding box: 38×20×60 Å